Protein AF-A0A354FP61-F1 (afdb_monomer_lite)

Radius of gyration: 15.84 Å; chains: 1; bounding box: 37×26×45 Å

Sequence (87 aa):
RKVTLPAESPRGGLLTQASILKVTANGTNTSPVPRGSFVLTNLLGTPPSSPPPGVGTVEPDTRGATTIREELAAHREMESCNRCHRE

Foldseek 3Di:
DDDDDPPPDPDDPPCSDPVNQVVCPPVPDGDVVSSVQCCCVPPVVRHDDDDDPPDDDLDADPPDDPDPVSSVVVVCPPPVNVVPVVD

Structure (mmCIF, N/CA/C/O backbone):
data_AF-A0A354FP61-F1
#
_entry.id   AF-A0A354FP61-F1
#
loop_
_atom_site.group_PDB
_atom_site.id
_atom_site.type_symbol
_atom_site.label_atom_id
_atom_site.label_alt_id
_atom_site.label_comp_id
_atom_site.label_asym_id
_atom_site.label_entity_id
_atom_site.label_seq_id
_atom_site.pdbx_PDB_ins_code
_atom_site.Cartn_x
_atom_site.Cartn_y
_atom_site.Cartn_z
_atom_site.occupancy
_atom_site.B_iso_or_equiv
_atom_site.auth_seq_id
_atom_site.auth_comp_id
_atom_site.auth_asym_id
_atom_site.auth_atom_id
_atom_site.pdbx_PDB_model_num
ATOM 1 N N . ARG A 1 1 ? -4.299 -10.829 21.593 1.00 80.44 1 ARG A N 1
ATOM 2 C CA . ARG A 1 1 ? -5.352 -11.868 21.445 1.00 80.44 1 ARG A CA 1
ATOM 3 C C . ARG A 1 1 ? -5.851 -11.839 20.004 1.00 80.44 1 ARG A C 1
ATOM 5 O O . ARG A 1 1 ? -6.277 -10.778 19.574 1.00 80.44 1 ARG A O 1
ATOM 12 N N . LYS A 1 2 ? -5.751 -12.939 19.248 1.00 80.50 2 LYS A N 1
ATOM 13 C CA . LYS A 1 2 ? -6.361 -13.024 17.906 1.00 80.50 2 LYS A CA 1
ATOM 14 C C . LYS A 1 2 ? -7.884 -13.114 18.058 1.00 80.50 2 LYS A C 1
ATOM 16 O O . LYS A 1 2 ? -8.352 -13.777 18.981 1.00 80.50 2 LYS A O 1
ATOM 21 N N . VAL A 1 3 ? -8.631 -12.423 17.201 1.00 83.06 3 VAL A N 1
ATOM 22 C CA . VAL A 1 3 ? -10.101 -12.405 17.206 1.00 83.06 3 VAL A CA 1
ATOM 23 C C . VAL A 1 3 ? -10.578 -12.736 15.800 1.00 83.06 3 VAL A C 1
ATOM 25 O O . VAL A 1 3 ? -10.160 -12.087 14.845 1.00 83.06 3 VAL A O 1
ATOM 28 N N . THR A 1 4 ? -11.428 -13.751 15.685 1.00 88.25 4 THR A N 1
ATOM 29 C CA . THR A 1 4 ? -12.067 -14.127 14.422 1.00 88.25 4 THR A CA 1
ATOM 30 C C . THR A 1 4 ? -13.270 -13.225 14.188 1.00 88.25 4 THR A C 1
ATOM 32 O O . THR A 1 4 ? -14.067 -13.012 15.102 1.00 88.25 4 THR A O 1
ATOM 35 N N . LEU A 1 5 ? -13.395 -12.688 12.977 1.00 85.00 5 LEU A N 1
ATOM 36 C CA . LEU A 1 5 ? -14.526 -11.859 12.570 1.00 85.00 5 LEU A CA 1
ATOM 37 C C . LEU A 1 5 ? -15.436 -12.649 11.614 1.00 85.00 5 LEU A C 1
ATOM 39 O O . LEU A 1 5 ? -14.929 -13.497 10.878 1.00 85.00 5 LEU A O 1
ATOM 43 N N . PRO A 1 6 ? -16.757 -12.389 11.611 1.00 91.06 6 PRO A N 1
ATOM 44 C CA . PRO A 1 6 ? -17.660 -12.899 10.579 1.00 91.06 6 PRO A CA 1
ATOM 45 C C . PRO A 1 6 ? -17.219 -12.458 9.175 1.00 91.06 6 PRO A C 1
ATOM 47 O O . PRO A 1 6 ? -16.627 -11.389 9.036 1.00 91.06 6 PRO A O 1
ATOM 50 N N . ALA A 1 7 ? -17.551 -13.244 8.145 1.00 87.44 7 ALA A N 1
ATOM 51 C CA . ALA A 1 7 ? -17.178 -12.952 6.754 1.00 87.44 7 ALA A CA 1
ATOM 52 C C . ALA A 1 7 ? -17.651 -11.561 6.286 1.00 87.44 7 ALA A C 1
ATOM 54 O O . ALA A 1 7 ? -16.887 -10.825 5.675 1.00 87.44 7 ALA A O 1
ATOM 55 N N . GLU A 1 8 ? -18.859 -11.161 6.688 1.00 90.31 8 GLU A N 1
ATOM 56 C CA . GLU A 1 8 ? -19.479 -9.875 6.332 1.00 90.31 8 GLU A CA 1
ATOM 57 C C . GLU A 1 8 ? -19.095 -8.719 7.275 1.00 90.31 8 GLU A C 1
ATOM 59 O O . GLU A 1 8 ? -19.769 -7.690 7.340 1.00 90.31 8 GLU A O 1
ATOM 64 N N . SER A 1 9 ? -18.045 -8.881 8.083 1.00 86.38 9 SER A N 1
ATOM 65 C CA . SER A 1 9 ? -17.631 -7.840 9.021 1.00 86.38 9 SER A CA 1
ATOM 66 C C . SER A 1 9 ? -17.097 -6.612 8.270 1.00 86.38 9 SER A C 1
ATOM 68 O O . SER A 1 9 ? -16.072 -6.714 7.596 1.00 86.38 9 SER A O 1
ATOM 70 N N . PRO A 1 10 ? -17.668 -5.408 8.478 1.00 79.38 10 PRO A N 1
ATOM 71 C CA . PRO A 1 10 ? -17.130 -4.176 7.896 1.00 79.38 10 PRO A CA 1
ATOM 72 C C . PRO A 1 10 ? -15.812 -3.755 8.563 1.00 79.38 10 PRO A C 1
ATOM 74 O O . PRO A 1 10 ? -15.110 -2.863 8.087 1.00 79.38 10 PRO A O 1
ATOM 77 N N . ARG A 1 11 ? -15.472 -4.370 9.705 1.00 74.12 11 ARG A N 1
ATOM 78 C CA . ARG A 1 11 ? -14.193 -4.161 10.379 1.00 74.12 11 ARG A CA 1
ATOM 79 C C . ARG A 1 11 ? -13.131 -4.984 9.666 1.00 74.12 11 ARG A C 1
ATOM 81 O O . ARG A 1 11 ? -13.059 -6.192 9.872 1.00 74.12 11 ARG A O 1
ATOM 88 N N . GLY A 1 12 ? -12.294 -4.325 8.880 1.00 77.94 12 GLY A N 1
ATOM 89 C CA . GLY A 1 12 ? -10.977 -4.849 8.542 1.00 77.94 12 GLY A CA 1
ATOM 90 C C . GLY A 1 12 ? -9.926 -4.305 9.517 1.00 77.94 12 GLY A C 1
ATOM 91 O O . GLY A 1 12 ? -10.189 -3.387 10.298 1.00 77.94 12 GLY A O 1
ATOM 92 N N . GLY A 1 13 ? -8.748 -4.925 9.539 1.0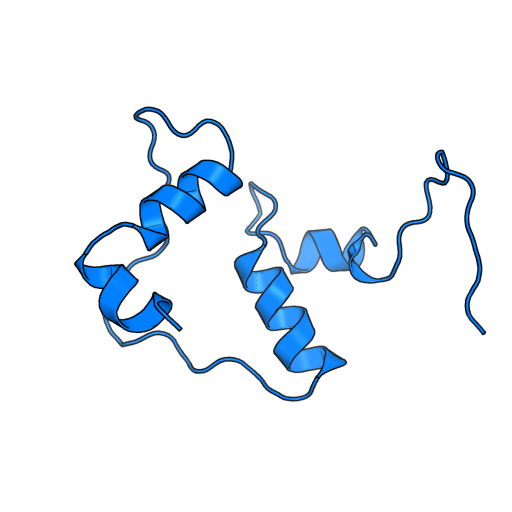0 86.88 13 GLY A N 1
ATOM 93 C CA . GLY A 1 13 ? -7.657 -4.529 10.431 1.00 86.88 13 GLY A CA 1
ATOM 94 C C . GLY A 1 13 ? -7.121 -3.114 10.166 1.00 86.88 13 GLY A C 1
ATOM 95 O O . GLY A 1 13 ? -7.679 -2.327 9.409 1.00 86.88 13 GLY A O 1
ATOM 96 N N . LEU A 1 14 ? -5.974 -2.792 10.764 1.00 90.06 14 LEU A N 1
ATOM 97 C CA . LEU A 1 14 ? -5.353 -1.464 10.674 1.00 90.06 14 LEU A CA 1
ATOM 98 C C . LEU A 1 14 ? -5.267 -0.918 9.233 1.00 90.06 14 LEU A C 1
ATOM 100 O O . LEU A 1 14 ? -5.603 0.235 8.986 1.00 90.06 14 LEU A O 1
ATOM 104 N N . LEU A 1 15 ? -4.878 -1.759 8.270 1.00 90.44 15 LEU A N 1
ATOM 105 C CA . LEU A 1 15 ? -4.650 -1.351 6.877 1.00 90.44 15 LEU A CA 1
ATOM 106 C C . LEU A 1 15 ? -5.919 -1.031 6.080 1.00 90.44 15 LEU A C 1
ATOM 108 O O . LEU A 1 15 ? -5.817 -0.493 4.980 1.00 90.44 15 LEU A O 1
ATOM 112 N N . THR A 1 16 ? -7.099 -1.345 6.612 1.00 88.62 16 THR A N 1
ATOM 113 C CA . THR A 1 16 ? -8.381 -1.028 5.968 1.00 88.62 16 THR A CA 1
ATOM 114 C C . THR A 1 16 ? -9.076 0.163 6.624 1.00 88.62 16 THR A C 1
ATOM 116 O O . THR A 1 16 ? -10.195 0.497 6.243 1.00 88.62 16 THR A O 1
ATOM 119 N N . GLN A 1 17 ? -8.466 0.798 7.631 1.00 91.44 17 GLN A N 1
ATOM 120 C CA . GLN A 1 17 ? -9.022 2.009 8.228 1.00 91.44 17 GLN A CA 1
ATOM 121 C C . GLN A 1 17 ? -9.019 3.163 7.221 1.00 91.44 17 GLN A C 1
ATOM 123 O O . GLN A 1 17 ? -8.055 3.341 6.477 1.00 91.44 17 GLN A O 1
ATOM 128 N N . ALA A 1 18 ? -10.067 3.992 7.241 1.00 90.44 18 ALA A N 1
ATOM 129 C CA . ALA A 1 18 ? -10.223 5.115 6.313 1.00 90.44 18 ALA A CA 1
ATOM 130 C C . ALA A 1 18 ? -9.041 6.100 6.354 1.00 90.44 18 ALA A C 1
ATOM 132 O O . ALA A 1 18 ? -8.600 6.570 5.309 1.00 90.44 18 ALA A O 1
ATOM 133 N N . SER A 1 19 ? -8.486 6.365 7.543 1.00 92.00 19 SER A N 1
ATOM 134 C CA . SER A 1 19 ? -7.292 7.200 7.718 1.00 92.00 19 SER A CA 1
ATOM 135 C C . SER A 1 19 ? -6.084 6.616 6.986 1.00 92.00 19 SER A C 1
ATOM 137 O O . SER A 1 19 ? -5.467 7.313 6.185 1.00 92.00 19 SER A O 1
ATOM 139 N N . ILE A 1 20 ? -5.793 5.327 7.192 1.00 93.31 20 ILE A N 1
ATOM 140 C CA . ILE A 1 20 ? -4.681 4.628 6.537 1.00 93.31 20 ILE A CA 1
ATOM 141 C C . ILE A 1 20 ? -4.886 4.576 5.024 1.00 93.31 20 ILE A C 1
ATOM 143 O O . ILE A 1 20 ? -3.969 4.893 4.269 1.00 93.31 20 ILE A O 1
ATOM 147 N N . LEU A 1 21 ? -6.091 4.242 4.561 1.00 91.19 21 LEU A N 1
ATOM 148 C CA . LEU A 1 21 ? -6.412 4.227 3.134 1.00 91.19 21 LEU A CA 1
ATOM 149 C C . LEU A 1 21 ? -6.225 5.607 2.492 1.00 91.19 21 LEU A C 1
ATOM 151 O O . LEU A 1 21 ? -5.698 5.684 1.385 1.00 91.19 21 LEU A O 1
ATOM 155 N N . LYS A 1 22 ? -6.594 6.687 3.191 1.00 91.19 22 LYS A N 1
ATOM 156 C CA . LYS A 1 22 ? -6.461 8.060 2.691 1.00 91.19 22 LYS A CA 1
ATOM 157 C C . LYS A 1 22 ? -5.009 8.532 2.630 1.00 91.19 22 LYS A C 1
ATOM 159 O O . LYS A 1 22 ? -4.615 9.089 1.609 1.00 91.19 22 LYS A O 1
ATOM 164 N N . VAL A 1 23 ? -4.217 8.319 3.683 1.00 92.06 23 VAL A N 1
ATOM 165 C CA . VAL A 1 23 ? -2.806 8.766 3.711 1.00 92.06 23 VAL A CA 1
ATOM 166 C C . VAL A 1 23 ? -1.898 7.914 2.820 1.00 92.06 23 VAL A C 1
ATOM 168 O O . VAL A 1 23 ? -0.812 8.349 2.460 1.00 92.06 23 VAL A O 1
ATOM 171 N N . THR A 1 24 ? -2.349 6.715 2.435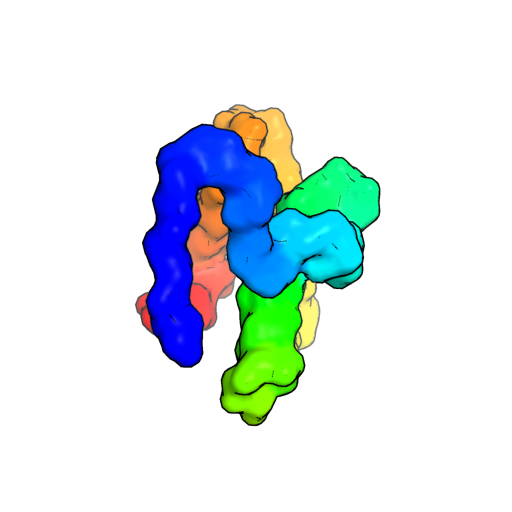 1.00 92.50 24 THR A N 1
ATOM 172 C CA . THR A 1 24 ? -1.639 5.809 1.514 1.00 92.50 24 THR A CA 1
ATOM 173 C C . THR A 1 24 ? -2.234 5.803 0.099 1.00 92.50 24 THR A C 1
ATOM 175 O O . THR A 1 24 ? -2.068 4.840 -0.648 1.00 92.50 24 THR A O 1
ATOM 178 N N . ALA A 1 25 ? -2.947 6.862 -0.286 1.00 88.75 25 ALA A N 1
ATOM 179 C CA . ALA A 1 25 ? -3.502 7.057 -1.627 1.00 88.75 25 ALA A CA 1
ATOM 180 C C . ALA A 1 25 ? -2.828 8.244 -2.332 1.00 88.75 25 ALA A C 1
ATOM 182 O O . ALA A 1 25 ? -2.298 9.140 -1.680 1.00 88.75 25 ALA A O 1
ATOM 183 N N . ASN A 1 26 ? -2.896 8.287 -3.665 1.00 79.00 26 ASN A N 1
ATOM 184 C CA . ASN A 1 26 ? -2.329 9.379 -4.473 1.00 79.00 26 ASN A CA 1
ATOM 185 C C . ASN A 1 26 ? -3.359 10.480 -4.809 1.00 79.00 26 ASN A C 1
ATOM 187 O O . ASN A 1 26 ? -3.195 11.217 -5.774 1.00 79.00 26 ASN A O 1
ATOM 191 N N . GLY A 1 27 ? -4.442 10.580 -4.029 1.00 76.44 27 GLY A N 1
ATOM 192 C CA . GLY A 1 27 ? -5.510 11.573 -4.200 1.00 76.44 27 GLY A CA 1
ATOM 193 C C . GLY A 1 27 ? -6.626 11.146 -5.157 1.00 76.44 27 GLY A C 1
ATOM 194 O O . GLY A 1 27 ? -7.788 11.388 -4.840 1.00 76.44 27 GLY A O 1
ATOM 195 N N . THR A 1 28 ? -6.285 10.454 -6.245 1.00 79.62 28 THR A N 1
ATOM 196 C CA . THR A 1 28 ? -7.246 9.983 -7.261 1.00 79.62 28 THR A CA 1
ATOM 197 C C . THR A 1 28 ? -7.580 8.503 -7.092 1.00 79.62 28 THR A C 1
ATOM 199 O O . THR A 1 28 ? -8.735 8.115 -7.227 1.00 79.62 28 THR A O 1
ATOM 202 N N . ASN A 1 29 ? -6.589 7.680 -6.734 1.00 80.00 29 ASN A N 1
ATOM 203 C CA . ASN A 1 29 ? -6.720 6.231 -6.621 1.00 80.00 29 ASN A CA 1
ATOM 204 C C . ASN A 1 29 ? -6.089 5.691 -5.329 1.00 80.00 29 ASN A C 1
ATOM 206 O O . ASN A 1 29 ? -5.211 6.294 -4.703 1.00 80.00 29 ASN A O 1
ATOM 210 N N . THR A 1 30 ? -6.525 4.491 -4.944 1.00 83.00 30 THR A N 1
ATOM 211 C CA . THR A 1 30 ? -5.824 3.680 -3.942 1.00 83.00 30 THR A CA 1
ATOM 212 C C . THR A 1 30 ? -4.463 3.252 -4.491 1.00 83.00 30 THR A C 1
ATOM 214 O O . THR A 1 30 ? -4.361 2.910 -5.666 1.00 83.00 30 THR A O 1
ATOM 217 N N . SER A 1 31 ? -3.417 3.242 -3.660 1.00 86.88 31 SER A N 1
ATOM 218 C CA . SER A 1 31 ? -2.081 2.853 -4.114 1.00 86.88 31 SER A CA 1
ATOM 219 C C . SER A 1 31 ? -1.425 1.845 -3.160 1.00 86.88 31 SER A C 1
ATOM 221 O O . SER A 1 31 ? -1.232 2.138 -1.977 1.00 86.88 31 SER A O 1
ATOM 223 N N . PRO A 1 32 ? -1.091 0.626 -3.623 1.00 87.12 32 PRO A N 1
ATOM 224 C CA . PRO A 1 32 ? -0.467 -0.387 -2.775 1.00 87.12 32 PRO A CA 1
ATOM 225 C C . PRO A 1 32 ? 1.009 -0.085 -2.471 1.00 87.12 32 PRO A C 1
ATOM 227 O O . PRO A 1 32 ? 1.501 -0.520 -1.434 1.00 87.12 32 PRO A O 1
ATOM 230 N N . VAL A 1 33 ? 1.703 0.684 -3.318 1.00 88.25 33 VAL A N 1
ATOM 231 C CA . VAL A 1 33 ? 3.126 1.037 -3.140 1.00 88.25 33 VAL A CA 1
ATOM 232 C C . VAL A 1 33 ? 3.367 1.902 -1.886 1.00 88.25 33 VAL A C 1
ATOM 234 O O . VAL A 1 33 ? 4.067 1.440 -0.982 1.00 88.25 33 VAL A O 1
ATOM 237 N N . PRO A 1 34 ? 2.758 3.097 -1.729 1.00 90.38 34 PRO A N 1
ATOM 238 C CA . PRO A 1 34 ? 2.889 3.895 -0.510 1.00 90.38 34 PRO A CA 1
ATOM 239 C C . PRO A 1 34 ? 2.278 3.194 0.708 1.00 90.38 34 PRO A C 1
ATOM 241 O O . PRO A 1 34 ? 2.734 3.416 1.826 1.00 90.38 34 PRO A O 1
ATOM 244 N N . ARG A 1 35 ? 1.302 2.291 0.524 1.00 93.31 35 ARG A N 1
ATOM 245 C CA . ARG A 1 35 ? 0.789 1.456 1.622 1.00 93.31 35 ARG A CA 1
ATOM 246 C C . ARG A 1 35 ? 1.819 0.445 2.121 1.00 93.31 35 ARG A C 1
ATOM 248 O O . ARG A 1 35 ? 1.958 0.278 3.329 1.00 93.31 35 ARG A O 1
ATOM 255 N N . GLY A 1 36 ? 2.557 -0.197 1.218 1.00 92.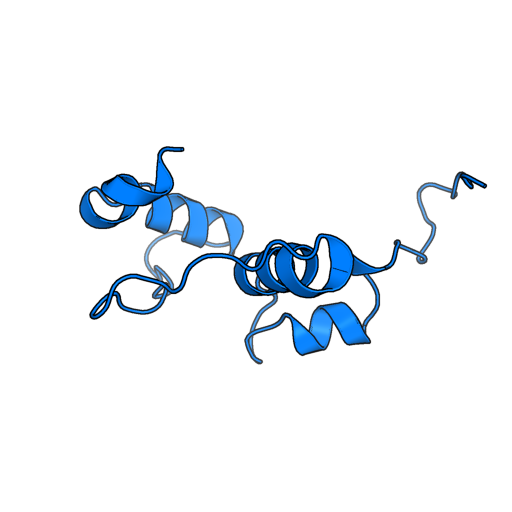50 36 GLY A N 1
ATOM 256 C CA . GLY A 1 36 ? 3.686 -1.061 1.568 1.00 92.50 36 GLY A CA 1
ATOM 257 C C . GLY A 1 36 ? 4.796 -0.279 2.269 1.00 92.50 36 GLY A C 1
ATOM 258 O O . GLY A 1 36 ? 5.254 -0.690 3.334 1.00 92.50 36 GLY A O 1
ATOM 259 N N . SER A 1 37 ? 5.148 0.900 1.742 1.00 92.75 37 SER A N 1
ATOM 260 C CA . SER A 1 37 ? 6.101 1.804 2.398 1.00 92.75 37 SER A CA 1
ATOM 261 C C . SER A 1 37 ? 5.634 2.215 3.796 1.00 92.75 37 SER A C 1
ATOM 263 O O . SER A 1 37 ? 6.440 2.211 4.720 1.00 92.75 37 SER A O 1
ATOM 265 N N . PHE A 1 38 ? 4.343 2.505 3.989 1.00 94.50 38 PHE A N 1
ATOM 266 C CA . PHE A 1 38 ? 3.795 2.815 5.308 1.00 94.50 38 PHE A CA 1
ATOM 267 C C . PHE A 1 38 ? 4.023 1.669 6.302 1.00 94.50 38 PHE A C 1
ATOM 269 O O . PHE A 1 38 ? 4.449 1.930 7.425 1.00 94.50 38 PHE A O 1
ATOM 276 N N . VAL A 1 39 ? 3.777 0.417 5.899 1.00 95.56 39 VAL A N 1
ATOM 277 C CA . VAL A 1 39 ? 4.005 -0.765 6.750 1.00 95.56 39 VAL A CA 1
ATOM 278 C C . VAL A 1 39 ? 5.482 -0.901 7.112 1.00 95.56 39 VAL A C 1
ATOM 280 O O . VAL A 1 39 ? 5.815 -1.023 8.290 1.00 95.56 39 VAL A O 1
ATOM 283 N N . LEU A 1 40 ? 6.358 -0.846 6.111 1.00 95.62 40 LEU A N 1
ATOM 284 C CA . LEU A 1 40 ? 7.802 -0.975 6.288 1.00 95.62 40 LEU A CA 1
ATOM 285 C C . LEU A 1 40 ? 8.358 0.094 7.236 1.00 95.62 40 LEU A C 1
ATOM 287 O O . LEU A 1 40 ? 9.060 -0.224 8.191 1.00 95.62 40 LEU A O 1
ATOM 291 N N . THR A 1 41 ? 7.965 1.349 7.034 1.00 95.25 41 THR A N 1
ATOM 292 C CA . THR A 1 41 ? 8.461 2.477 7.825 1.00 95.25 41 THR A CA 1
ATOM 293 C C . THR A 1 41 ? 7.849 2.534 9.225 1.00 95.25 41 THR A C 1
ATOM 295 O O . THR A 1 41 ? 8.575 2.688 10.202 1.00 95.25 41 THR A O 1
ATOM 298 N N . ASN A 1 42 ? 6.523 2.425 9.347 1.00 95.19 42 ASN A N 1
ATOM 299 C CA . ASN A 1 42 ? 5.820 2.744 10.598 1.00 95.19 42 ASN A CA 1
ATOM 300 C C . ASN A 1 42 ? 5.562 1.523 11.482 1.00 95.19 42 ASN A C 1
ATOM 302 O O . ASN A 1 42 ? 5.326 1.688 12.676 1.00 95.19 42 ASN A O 1
ATOM 306 N N . LEU A 1 43 ? 5.553 0.314 10.911 1.00 94.56 43 LEU A N 1
ATOM 307 C CA . LEU A 1 43 ? 5.253 -0.911 11.658 1.00 94.56 43 LEU A CA 1
ATOM 308 C C . LEU A 1 43 ? 6.481 -1.808 11.816 1.00 94.56 43 LEU A C 1
ATOM 310 O O . LEU A 1 43 ? 6.645 -2.409 12.873 1.00 94.56 43 LEU A O 1
ATOM 314 N N . LEU A 1 44 ? 7.320 -1.912 10.781 1.00 96.50 44 LEU A N 1
ATOM 315 C CA . LEU A 1 44 ? 8.467 -2.830 10.769 1.00 96.50 44 LEU A CA 1
ATOM 316 C C . LEU A 1 44 ? 9.812 -2.146 11.047 1.00 96.50 44 LEU A C 1
ATOM 318 O O . LEU A 1 44 ? 10.785 -2.836 11.331 1.00 96.50 44 LEU A O 1
ATOM 322 N N . GLY A 1 45 ? 9.877 -0.811 10.997 1.00 96.00 45 GLY A N 1
ATOM 323 C CA . GLY A 1 45 ? 11.117 -0.059 11.220 1.00 96.00 45 GLY A CA 1
ATOM 324 C C . GLY A 1 45 ? 12.184 -0.292 10.145 1.00 96.00 45 GLY A C 1
ATOM 325 O O . GLY A 1 45 ? 13.359 -0.024 10.379 1.00 96.00 45 GLY A O 1
ATOM 326 N N . THR A 1 46 ? 11.787 -0.790 8.974 1.00 95.94 46 THR A N 1
ATOM 327 C CA . THR A 1 46 ? 12.658 -1.120 7.841 1.00 95.94 46 THR A CA 1
ATOM 328 C C . THR A 1 46 ? 12.244 -0.311 6.611 1.00 95.94 46 THR A C 1
ATOM 330 O O . THR A 1 46 ? 11.759 -0.884 5.634 1.00 95.94 46 THR A O 1
ATOM 333 N N . PRO A 1 47 ? 12.369 1.032 6.645 1.00 92.88 47 PRO A N 1
ATOM 334 C CA . PRO A 1 47 ? 11.934 1.879 5.538 1.00 92.88 47 PRO A CA 1
ATOM 335 C C . PRO A 1 47 ? 12.585 1.428 4.217 1.00 92.88 47 PRO A C 1
ATOM 337 O O . PRO A 1 47 ? 13.772 1.089 4.214 1.00 92.88 47 PRO A O 1
ATOM 340 N N . PRO A 1 48 ? 11.832 1.404 3.101 1.00 88.31 48 PRO A N 1
ATOM 341 C CA . PRO A 1 48 ? 12.387 1.014 1.811 1.00 88.31 48 PRO A CA 1
ATOM 342 C C . PRO A 1 48 ? 13.479 1.999 1.379 1.00 88.31 48 PRO A C 1
ATOM 344 O O . PRO A 1 48 ? 13.433 3.183 1.721 1.00 88.31 48 PRO A O 1
ATOM 347 N N . SER A 1 49 ? 14.451 1.516 0.606 1.00 87.50 49 SER A N 1
ATOM 348 C CA . SER A 1 49 ? 15.457 2.375 -0.015 1.00 87.50 49 SER A CA 1
ATOM 349 C C . SER A 1 49 ? 14.803 3.378 -0.968 1.00 87.50 49 SER A C 1
ATOM 351 O O . SER A 1 49 ? 13.774 3.104 -1.592 1.00 87.50 49 SER A O 1
ATOM 353 N N . SER A 1 50 ? 15.406 4.562 -1.078 1.00 83.50 50 SER A N 1
ATOM 354 C CA . SER A 1 50 ? 14.958 5.564 -2.042 1.00 83.50 50 SER A CA 1
ATOM 355 C C . SER A 1 50 ? 15.052 5.013 -3.470 1.00 83.50 50 SER A C 1
ATOM 357 O O . SER A 1 50 ? 16.019 4.310 -3.784 1.00 83.50 50 SER A O 1
ATOM 359 N N . PRO A 1 51 ? 14.091 5.342 -4.350 1.00 79.12 51 PRO A N 1
ATOM 360 C CA . PRO A 1 51 ? 14.172 4.961 -5.753 1.00 79.12 51 PRO A CA 1
ATOM 361 C C . PRO A 1 51 ? 15.436 5.555 -6.406 1.00 79.12 51 PRO A C 1
ATOM 363 O O . PRO A 1 51 ? 15.876 6.639 -6.003 1.00 79.12 51 PRO A O 1
ATOM 366 N N . PRO A 1 52 ? 16.029 4.881 -7.411 1.00 81.62 52 PRO A N 1
ATOM 367 C CA . PRO A 1 52 ? 17.185 5.410 -8.126 1.00 81.62 52 PRO A CA 1
ATOM 368 C C . PRO A 1 52 ? 16.898 6.795 -8.734 1.00 81.62 52 PRO A C 1
ATOM 370 O O . PRO A 1 52 ? 15.780 7.048 -9.183 1.00 81.62 52 PRO A O 1
ATOM 373 N N . PRO A 1 53 ? 17.880 7.709 -8.787 1.00 79.12 53 PRO A N 1
ATOM 374 C CA . PRO A 1 53 ? 17.678 9.024 -9.386 1.00 79.12 53 PRO A CA 1
ATOM 375 C C . PRO A 1 53 ? 17.305 8.903 -10.871 1.00 79.12 53 PRO A C 1
ATOM 377 O O . PRO A 1 53 ? 17.898 8.118 -11.608 1.00 79.12 53 PRO A O 1
ATOM 380 N N . GLY A 1 54 ? 16.330 9.701 -11.313 1.00 72.38 54 GLY A N 1
ATOM 381 C CA . GLY A 1 54 ? 15.884 9.745 -12.711 1.00 72.38 54 GLY A CA 1
ATOM 382 C C . GLY A 1 54 ? 14.842 8.694 -13.107 1.00 72.38 54 GLY A C 1
ATOM 383 O O . GLY A 1 54 ? 14.438 8.679 -14.268 1.00 72.38 54 GLY A O 1
ATOM 384 N N . VAL A 1 55 ? 14.373 7.844 -12.184 1.00 70.31 55 VAL A N 1
ATOM 385 C CA . VAL A 1 55 ? 13.217 6.974 -12.458 1.00 70.31 55 VAL A CA 1
ATOM 386 C C . VAL A 1 55 ? 11.922 7.787 -12.378 1.00 70.31 55 VAL A C 1
ATOM 388 O O . VAL A 1 55 ? 11.688 8.517 -11.413 1.00 70.31 55 VAL A O 1
ATOM 391 N N . GLY A 1 56 ? 11.105 7.699 -13.429 1.00 69.44 56 GLY A N 1
ATOM 392 C CA . GLY A 1 56 ? 9.795 8.343 -13.501 1.00 69.44 56 GLY A CA 1
ATOM 393 C C . GLY A 1 56 ? 8.780 7.722 -12.539 1.00 69.44 56 GLY A C 1
ATOM 394 O O . GLY A 1 56 ? 9.055 6.747 -11.839 1.00 69.44 56 GLY A O 1
ATOM 395 N N . THR A 1 57 ? 7.579 8.298 -12.501 1.00 66.12 57 THR A N 1
ATOM 396 C CA . THR A 1 57 ? 6.468 7.705 -11.739 1.00 66.12 57 THR A CA 1
ATOM 397 C C . THR A 1 57 ? 5.888 6.526 -12.526 1.00 66.12 57 THR A C 1
ATOM 399 O O . THR A 1 57 ? 6.100 6.433 -13.731 1.00 66.12 57 THR A O 1
ATOM 402 N N . VAL A 1 58 ? 5.150 5.624 -11.871 1.00 66.25 58 VAL A N 1
ATOM 403 C CA . VAL A 1 58 ? 4.309 4.663 -12.601 1.00 66.25 58 VAL A CA 1
ATOM 404 C C . VAL A 1 58 ? 3.290 5.479 -13.391 1.00 66.25 58 VAL A C 1
ATOM 406 O O . VAL A 1 58 ? 2.402 6.095 -12.801 1.00 66.25 58 VAL A O 1
ATOM 409 N N . GLU A 1 59 ? 3.481 5.562 -14.702 1.00 58.09 59 GLU A N 1
ATOM 410 C CA . GLU A 1 59 ? 2.516 6.182 -15.595 1.00 58.09 59 GLU A CA 1
ATOM 411 C C . GLU A 1 59 ? 1.398 5.183 -15.889 1.00 58.09 59 GLU A C 1
ATOM 413 O O . GLU A 1 59 ? 1.687 4.032 -16.231 1.00 58.09 59 GLU A O 1
ATOM 418 N N . PRO A 1 60 ? 0.128 5.599 -15.757 1.00 56.69 60 PRO A N 1
ATOM 419 C CA . PRO A 1 60 ? -0.986 4.719 -16.044 1.00 56.69 60 PRO A CA 1
ATOM 420 C C . PRO A 1 60 ? -0.985 4.310 -17.512 1.00 56.69 60 PRO A C 1
ATOM 422 O O . PRO A 1 60 ? -1.103 5.155 -18.401 1.00 56.69 60 PRO A O 1
ATOM 425 N N . ASP A 1 61 ? -0.863 3.003 -17.770 1.00 60.28 61 ASP A N 1
ATOM 426 C CA . ASP A 1 61 ? -1.010 2.467 -19.121 1.00 60.28 61 ASP A CA 1
ATOM 427 C C . ASP A 1 61 ? -2.491 2.479 -19.513 1.00 60.28 61 ASP A C 1
ATOM 429 O O . ASP A 1 61 ? -3.282 1.619 -19.124 1.00 60.28 61 ASP A O 1
ATOM 433 N N . THR A 1 62 ? -2.865 3.473 -20.314 1.00 56.28 62 THR A N 1
ATOM 434 C CA . THR A 1 62 ? -4.229 3.681 -20.814 1.00 56.28 62 THR A CA 1
ATOM 435 C C . THR A 1 62 ? -4.617 2.737 -21.957 1.00 56.28 62 THR A C 1
ATOM 437 O O . THR A 1 62 ? -5.720 2.855 -22.492 1.00 56.28 62 THR A O 1
ATOM 440 N N . ARG A 1 63 ? -3.743 1.800 -22.359 1.00 58.44 63 ARG A N 1
ATOM 441 C CA . ARG A 1 63 ? -3.930 0.971 -23.565 1.00 58.44 63 ARG A CA 1
ATOM 442 C C . ARG A 1 63 ? -4.485 -0.430 -23.302 1.00 58.44 63 ARG A C 1
ATOM 444 O O . ARG A 1 63 ? -4.729 -1.154 -24.264 1.00 58.44 63 ARG A O 1
ATOM 451 N N . GLY A 1 64 ? -4.706 -0.824 -22.045 1.00 63.16 64 GLY A N 1
ATOM 452 C CA . GLY A 1 64 ? -5.304 -2.134 -21.751 1.00 63.16 64 GLY A CA 1
ATOM 453 C C . GLY A 1 64 ? -5.359 -2.568 -20.286 1.00 63.16 64 GLY A C 1
ATOM 454 O O . GLY A 1 64 ? -6.151 -3.451 -19.968 1.00 63.16 64 GLY A O 1
ATOM 455 N N . ALA A 1 65 ? -4.579 -1.960 -19.386 1.00 66.56 65 ALA A N 1
ATOM 456 C CA . ALA A 1 65 ? -4.708 -2.219 -17.954 1.00 66.56 65 ALA A CA 1
ATOM 457 C C . ALA A 1 65 ? -5.961 -1.515 -17.411 1.00 66.56 65 ALA A C 1
ATOM 459 O O . ALA A 1 65 ? -6.102 -0.298 -17.508 1.00 66.56 65 ALA A O 1
ATOM 460 N N . THR A 1 66 ? -6.886 -2.282 -16.844 1.00 77.25 66 THR A N 1
ATOM 461 C CA . THR A 1 66 ? -8.158 -1.769 -16.306 1.00 77.25 66 THR A CA 1
ATOM 462 C C . THR A 1 66 ? -8.122 -1.595 -14.793 1.00 77.25 66 THR A C 1
ATOM 464 O O . THR A 1 66 ? -8.941 -0.871 -14.223 1.00 77.25 66 THR A O 1
ATOM 467 N N . THR A 1 67 ? -7.158 -2.236 -14.125 1.00 84.31 67 THR A N 1
ATOM 468 C CA . THR A 1 67 ? -6.984 -2.158 -12.673 1.00 84.31 67 THR A CA 1
ATOM 469 C C . THR A 1 67 ? -5.574 -1.715 -12.282 1.00 84.31 67 THR A C 1
ATOM 471 O O . THR A 1 67 ? -4.596 -2.037 -12.950 1.00 84.31 67 THR A O 1
ATOM 474 N N . ILE A 1 68 ? -5.445 -1.079 -11.109 1.00 80.19 68 ILE A N 1
ATOM 475 C CA . ILE A 1 68 ? -4.144 -0.707 -10.508 1.00 80.19 68 ILE A CA 1
ATOM 476 C C . ILE A 1 68 ? -3.207 -1.921 -10.372 1.00 80.19 68 ILE A C 1
ATOM 478 O O . ILE A 1 68 ? -1.987 -1.788 -10.410 1.00 80.19 68 ILE A O 1
ATOM 482 N N . ARG A 1 69 ? -3.765 -3.127 -10.198 1.00 82.56 69 ARG A N 1
ATOM 483 C CA . ARG A 1 69 ? -2.978 -4.365 -10.135 1.00 82.56 69 ARG A CA 1
ATOM 484 C C . ARG A 1 69 ? -2.331 -4.681 -11.481 1.00 82.56 69 ARG A C 1
ATOM 486 O O . ARG A 1 69 ? -1.155 -5.022 -11.499 1.00 82.56 69 ARG A O 1
ATOM 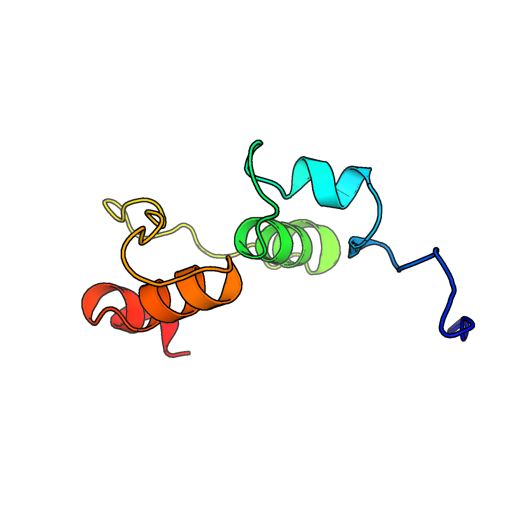493 N N . GLU A 1 70 ? -3.102 -4.602 -12.560 1.00 84.31 70 GLU A N 1
ATOM 494 C CA . GLU A 1 70 ? -2.623 -4.852 -13.924 1.00 84.31 70 GLU A CA 1
ATOM 495 C C . GLU A 1 70 ? -1.593 -3.802 -14.337 1.00 84.31 70 GLU A C 1
ATOM 497 O O . GLU A 1 70 ? -0.535 -4.154 -14.846 1.00 84.31 70 GLU A O 1
ATOM 502 N N . GLU A 1 71 ? -1.848 -2.531 -14.022 1.00 82.94 71 GLU A N 1
ATOM 503 C CA . GLU A 1 71 ? -0.926 -1.423 -14.290 1.00 82.94 71 GLU A CA 1
ATOM 504 C C . GLU A 1 71 ? 0.432 -1.631 -13.596 1.00 82.94 71 GLU A C 1
ATOM 506 O O . GLU A 1 71 ? 1.489 -1.520 -14.216 1.00 82.94 71 GLU A O 1
ATOM 511 N N . LEU A 1 72 ? 0.421 -2.022 -12.316 1.00 82.38 72 LEU A N 1
ATOM 512 C CA . LEU A 1 72 ? 1.648 -2.322 -11.575 1.00 82.38 72 LEU A CA 1
ATOM 513 C C . LEU A 1 72 ? 2.352 -3.595 -12.057 1.00 82.38 72 LEU A C 1
ATOM 515 O O . LEU A 1 72 ? 3.577 -3.674 -11.958 1.00 82.38 72 LEU A O 1
ATOM 519 N N . ALA A 1 73 ? 1.605 -4.589 -12.543 1.00 83.75 73 ALA A N 1
ATOM 520 C CA . ALA A 1 73 ? 2.185 -5.788 -13.141 1.00 83.75 73 ALA A CA 1
ATOM 521 C C . ALA A 1 73 ? 2.923 -5.430 -14.438 1.00 83.75 73 ALA A C 1
ATOM 523 O O . ALA A 1 73 ? 4.115 -5.709 -14.545 1.00 83.75 73 ALA A O 1
ATOM 524 N N . ALA A 1 74 ? 2.267 -4.696 -15.342 1.00 82.81 74 ALA A N 1
ATOM 525 C CA . ALA A 1 74 ? 2.876 -4.203 -16.575 1.00 82.81 74 ALA A CA 1
ATOM 526 C C . ALA A 1 74 ? 4.117 -3.335 -16.297 1.00 82.81 74 ALA A C 1
ATOM 528 O O . ALA A 1 74 ? 5.157 -3.508 -16.931 1.00 82.81 74 ALA A O 1
ATOM 529 N N . HIS A 1 75 ? 4.053 -2.453 -15.291 1.00 82.31 75 HIS A N 1
ATOM 530 C CA . HIS A 1 75 ? 5.202 -1.644 -14.880 1.00 82.31 75 HIS A CA 1
ATOM 531 C C . HIS A 1 75 ? 6.399 -2.496 -14.432 1.00 82.31 75 HIS A C 1
ATOM 533 O O . HIS A 1 75 ? 7.540 -2.217 -14.799 1.00 82.31 75 HIS A O 1
ATOM 539 N N . ARG A 1 76 ? 6.151 -3.544 -13.640 1.00 81.69 76 ARG A N 1
ATOM 540 C CA . ARG A 1 76 ? 7.202 -4.451 -13.155 1.00 81.69 76 ARG A CA 1
ATOM 541 C C . ARG A 1 76 ? 7.795 -5.322 -14.258 1.00 81.69 76 ARG A C 1
ATOM 543 O O . ARG A 1 76 ? 8.950 -5.714 -14.140 1.00 81.69 76 ARG A O 1
ATOM 550 N N . GLU A 1 77 ? 7.037 -5.607 -15.310 1.00 84.06 77 GLU A N 1
ATOM 551 C CA . GLU A 1 77 ? 7.498 -6.400 -16.452 1.00 84.06 77 GLU A CA 1
ATOM 552 C C . GLU A 1 77 ? 8.402 -5.614 -17.415 1.00 84.06 77 GLU A C 1
ATOM 554 O O . GLU A 1 77 ? 9.140 -6.231 -18.184 1.00 84.06 77 GLU A O 1
ATOM 559 N N . MET A 1 78 ? 8.422 -4.274 -17.348 1.00 83.19 78 MET A N 1
ATOM 560 C CA . MET A 1 78 ? 9.335 -3.458 -18.156 1.00 83.19 78 MET A CA 1
ATOM 561 C C . MET A 1 78 ? 10.795 -3.823 -17.878 1.00 83.19 78 MET A C 1
ATOM 563 O O . MET A 1 78 ? 11.248 -3.770 -16.734 1.00 83.19 78 MET A O 1
ATOM 567 N N . GLU A 1 79 ? 11.559 -4.126 -18.930 1.00 81.81 79 GLU A N 1
ATOM 568 C CA . GLU A 1 79 ? 12.943 -4.606 -18.821 1.00 81.81 79 GLU A CA 1
ATOM 569 C C . GLU A 1 79 ? 13.830 -3.683 -17.969 1.00 81.81 79 GLU A C 1
ATOM 571 O O . GLU A 1 79 ? 14.589 -4.153 -17.123 1.00 81.81 79 GLU A O 1
ATOM 576 N N . SER A 1 80 ? 13.690 -2.364 -18.126 1.00 81.56 80 SER A N 1
ATOM 577 C CA . SER A 1 80 ? 14.435 -1.361 -17.356 1.00 81.56 80 SER A CA 1
ATOM 578 C C . SER A 1 80 ? 14.104 -1.375 -15.857 1.00 81.56 80 SER A C 1
ATOM 580 O O . SER A 1 80 ? 15.011 -1.226 -15.037 1.00 81.56 80 SER A O 1
ATOM 582 N N . CYS A 1 81 ? 12.838 -1.588 -15.489 1.00 79.81 81 CYS A N 1
ATOM 583 C CA . CYS 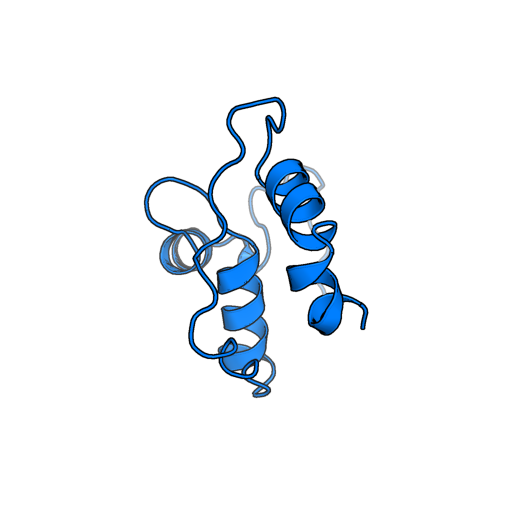A 1 81 ? 12.356 -1.602 -14.104 1.00 79.81 81 CYS A CA 1
ATOM 584 C C . CYS A 1 81 ? 12.585 -2.963 -13.428 1.00 79.81 81 CYS A C 1
ATOM 586 O O . CYS A 1 81 ? 12.951 -3.031 -12.250 1.00 79.81 81 CYS A O 1
ATOM 588 N N . ASN A 1 82 ? 12.453 -4.057 -14.180 1.00 82.81 82 ASN A N 1
ATOM 589 C CA . ASN A 1 82 ? 12.615 -5.418 -13.671 1.00 82.81 82 ASN A CA 1
ATOM 590 C C . ASN A 1 82 ? 14.070 -5.747 -13.285 1.00 82.81 82 ASN A C 1
ATOM 592 O O . ASN A 1 82 ? 14.337 -6.730 -12.596 1.00 82.81 82 ASN A O 1
ATOM 596 N N . ARG A 1 83 ? 15.033 -4.900 -13.676 1.00 81.75 83 ARG A N 1
ATOM 597 C CA . ARG A 1 83 ? 16.432 -5.003 -13.229 1.00 81.75 83 ARG A CA 1
ATOM 598 C C . ARG A 1 8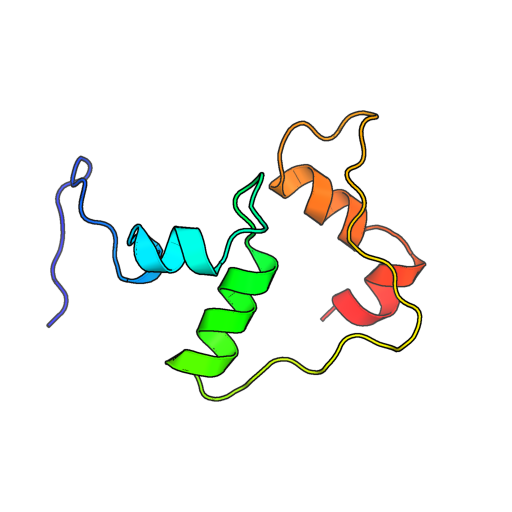3 ? 16.591 -4.903 -11.711 1.00 81.75 83 ARG A C 1
ATOM 600 O O . ARG A 1 83 ? 17.470 -5.571 -11.180 1.00 81.75 83 ARG A O 1
ATOM 607 N N . CYS A 1 84 ? 15.768 -4.096 -11.036 1.00 77.50 84 CYS A N 1
ATOM 608 C CA . CYS A 1 84 ? 15.815 -3.914 -9.578 1.00 77.50 84 CYS A CA 1
ATOM 609 C C . CYS A 1 84 ? 14.635 -4.576 -8.843 1.00 77.50 84 CYS A C 1
ATOM 611 O O . CYS A 1 84 ? 14.737 -4.830 -7.652 1.00 77.50 84 CYS A O 1
ATOM 613 N N . HIS A 1 85 ? 13.519 -4.859 -9.522 1.00 80.56 85 HIS A N 1
ATOM 614 C CA . HIS A 1 85 ? 12.302 -5.416 -8.907 1.00 80.56 85 HIS A CA 1
ATOM 615 C C . HIS A 1 85 ? 12.192 -6.954 -8.935 1.00 80.56 85 HIS A C 1
ATOM 617 O O . HIS A 1 85 ? 11.169 -7.485 -8.510 1.00 80.56 85 HIS A O 1
ATOM 623 N N . ARG A 1 86 ? 13.221 -7.661 -9.420 1.00 73.19 86 ARG A N 1
ATOM 624 C CA . ARG A 1 86 ? 13.265 -9.129 -9.578 1.00 73.19 86 ARG A CA 1
ATOM 625 C C . ARG A 1 86 ? 13.503 -9.941 -8.296 1.00 73.19 86 ARG A C 1
ATOM 627 O O . ARG A 1 86 ? 13.605 -11.163 -8.398 1.00 73.19 86 ARG A O 1
ATOM 634 N N . GLU A 1 87 ? 13.671 -9.279 -7.157 1.00 57.00 87 GLU A N 1
ATOM 635 C CA . GLU A 1 87 ? 13.994 -9.905 -5.864 1.00 57.00 87 GLU A CA 1
ATOM 636 C C . GLU A 1 87 ? 12.790 -10.582 -5.197 1.00 57.00 87 GLU A C 1
ATOM 638 O O . GLU A 1 87 ? 11.680 -9.996 -5.207 1.00 57.00 87 GLU A O 1
#

Secondary structure (DSSP, 8-state):
------TT-S---GGGSHHHHHHTB-SSSB-HHHHHHHHHHHTSS-PPPPPPTT-------TTT--SHHHHHHHHHHSHHHHHHH--

pLDDT: mean 82.7, std 10.1, range [56.28, 96.5]